Protein AF-A0A150KKK5-F1 (afdb_monomer_lite)

InterPro domains:
  IPR021328 Spore coat protein CotB-like [PF11155] (1-68)

Radius of gyration: 16.35 Å; chains: 1; bounding box: 42×24×42 Å

Secondary structure (DSSP, 8-state):
-GGGGGGS-S--HHHHHHHHHHHHHHHHHHHHHHHHHHHHHTT-S-SS--HHHHHHHHHHHHHHHHHHHHHSSPPPPS--TTPPPPP-

Organism: Heyndrickxia coagulans (NCBI:txid1398)

Structure (mmCIF, N/CA/C/O backbone):
data_AF-A0A150KKK5-F1
#
_entry.id   AF-A0A150KKK5-F1
#
loop_
_atom_site.group_PDB
_atom_site.id
_atom_site.type_symbol
_atom_site.label_atom_id
_atom_site.label_alt_id
_atom_site.label_comp_id
_atom_site.label_asym_id
_atom_site.label_entity_id
_atom_site.label_seq_id
_atom_site.pdbx_PDB_ins_code
_atom_site.Cartn_x
_atom_site.Cartn_y
_atom_site.Cartn_z
_atom_site.occupancy
_atom_site.B_iso_or_equiv
_atom_site.auth_seq_id
_atom_site.auth_comp_id
_atom_site.auth_asym_id
_atom_site.auth_atom_id
_atom_site.pdbx_PDB_model_num
ATOM 1 N N . MET A 1 1 ? 6.529 -10.890 -14.210 1.00 90.44 1 MET A N 1
ATOM 2 C CA . MET A 1 1 ? 7.522 -10.260 -15.119 1.00 90.44 1 MET A CA 1
ATOM 3 C C . MET A 1 1 ? 8.981 -10.637 -14.846 1.00 90.44 1 MET A C 1
ATOM 5 O O . MET A 1 1 ? 9.781 -10.530 -15.765 1.00 90.44 1 MET A O 1
ATOM 9 N N . ALA A 1 2 ? 9.340 -11.135 -13.653 1.00 96.75 2 ALA A N 1
ATOM 10 C CA . ALA A 1 2 ? 10.729 -11.446 -13.279 1.00 96.75 2 ALA A CA 1
ATOM 11 C C . ALA A 1 2 ? 11.519 -12.290 -14.307 1.00 96.75 2 ALA A C 1
ATOM 13 O O . ALA A 1 2 ? 12.687 -12.019 -14.564 1.00 96.75 2 ALA A O 1
ATOM 14 N N . GLY A 1 3 ? 10.883 -13.268 -14.963 1.00 98.00 3 GLY A N 1
ATOM 15 C CA . GLY A 1 3 ? 11.542 -14.087 -15.985 1.00 98.00 3 GLY A CA 1
ATOM 16 C C . GLY A 1 3 ? 12.036 -13.317 -17.220 1.00 98.00 3 GLY A C 1
ATOM 17 O O . GLY A 1 3 ? 13.015 -13.741 -17.833 1.00 98.00 3 GLY A O 1
ATOM 18 N N . PHE A 1 4 ? 11.407 -12.188 -17.572 1.00 97.81 4 PHE A N 1
ATOM 19 C CA . PHE A 1 4 ? 11.811 -11.350 -18.711 1.00 97.81 4 PHE A CA 1
ATOM 20 C C . PHE A 1 4 ? 13.106 -10.580 -18.440 1.00 97.81 4 PHE A C 1
ATOM 22 O O . PHE A 1 4 ? 13.843 -10.283 -19.377 1.00 97.81 4 PHE A O 1
ATOM 29 N N . LEU A 1 5 ? 13.455 -10.357 -17.169 1.00 97.38 5 LEU A N 1
ATOM 30 C CA . LEU A 1 5 ? 14.688 -9.666 -16.775 1.00 97.38 5 LEU A CA 1
ATOM 31 C C . LEU A 1 5 ? 15.957 -10.447 -17.163 1.00 97.38 5 LEU A C 1
ATOM 33 O O . LEU A 1 5 ? 17.029 -9.865 -17.300 1.00 97.38 5 LEU A O 1
ATOM 37 N N . ARG A 1 6 ? 15.845 -11.759 -17.432 1.00 98.19 6 ARG A N 1
ATOM 38 C CA . ARG A 1 6 ? 16.952 -12.583 -17.959 1.00 98.19 6 ARG A CA 1
ATOM 39 C C . ARG A 1 6 ? 17.456 -12.124 -19.331 1.00 98.19 6 ARG A C 1
ATOM 41 O O . ARG A 1 6 ? 18.583 -12.441 -19.690 1.00 98.19 6 ARG A O 1
ATOM 48 N N . THR A 1 7 ? 16.660 -11.347 -20.069 1.00 98.06 7 THR A N 1
ATOM 49 C CA . THR A 1 7 ? 17.077 -10.691 -21.324 1.00 98.06 7 THR A CA 1
ATOM 50 C C . THR A 1 7 ? 18.064 -9.537 -21.105 1.00 98.06 7 THR A C 1
ATOM 52 O O . THR A 1 7 ? 18.536 -8.953 -22.074 1.00 98.06 7 THR A O 1
ATOM 55 N N . ARG A 1 8 ? 18.383 -9.209 -19.840 1.00 96.56 8 ARG A N 1
ATOM 56 C CA . ARG A 1 8 ? 19.161 -8.038 -19.398 1.00 96.56 8 ARG A CA 1
ATOM 57 C C . ARG A 1 8 ? 18.476 -6.688 -19.635 1.00 96.56 8 ARG A C 1
ATOM 59 O O . ARG A 1 8 ? 19.087 -5.654 -19.385 1.00 96.56 8 ARG A O 1
ATOM 66 N N . LEU A 1 9 ? 17.204 -6.682 -20.034 1.00 97.38 9 LEU A N 1
ATOM 67 C CA . LEU A 1 9 ? 16.353 -5.497 -19.950 1.00 97.38 9 LEU A CA 1
ATOM 68 C C . LEU A 1 9 ? 15.798 -5.377 -18.527 1.00 97.38 9 LEU A C 1
ATOM 70 O O . LEU A 1 9 ? 14.968 -6.184 -18.110 1.00 97.38 9 LEU A O 1
ATOM 74 N N . SER A 1 10 ? 16.267 -4.375 -17.784 1.00 94.25 10 SER A N 1
ATOM 75 C CA . SER A 1 10 ? 15.810 -4.081 -16.418 1.00 94.25 10 SER A CA 1
ATOM 76 C C . SER A 1 10 ? 14.491 -3.307 -16.378 1.00 94.25 10 SER A C 1
ATOM 78 O O . SER A 1 10 ? 13.777 -3.364 -15.382 1.00 94.25 10 SER A O 1
ATOM 80 N N . THR A 1 11 ? 14.145 -2.611 -17.464 1.00 95.38 11 THR A N 1
ATOM 81 C CA . THR A 1 11 ? 12.885 -1.880 -17.612 1.00 95.38 11 THR A CA 1
ATOM 82 C 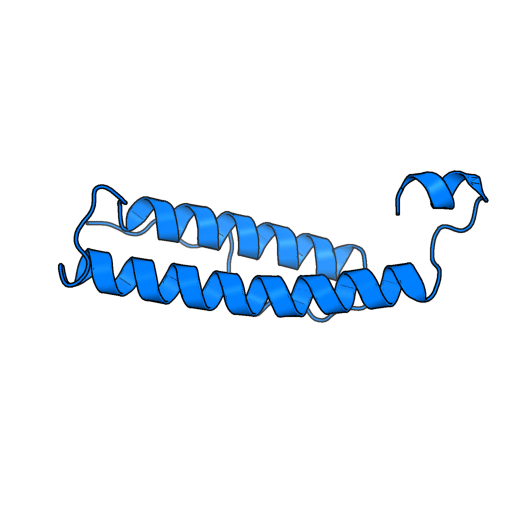C . THR A 1 11 ? 12.347 -2.017 -19.032 1.00 95.38 11 THR A C 1
ATOM 84 O O . THR A 1 11 ? 13.109 -2.103 -19.995 1.00 95.38 11 THR A O 1
ATOM 87 N N . PHE A 1 12 ? 11.026 -2.077 -19.163 1.00 97.44 12 PHE A N 1
ATOM 88 C CA . PHE A 1 12 ? 10.319 -2.153 -20.440 1.00 97.44 12 PHE A CA 1
ATOM 89 C C . PHE A 1 12 ? 8.869 -1.669 -20.261 1.00 97.44 12 PHE A C 1
ATOM 91 O O . PHE A 1 12 ? 8.350 -1.722 -19.143 1.00 97.44 12 PHE A O 1
ATOM 98 N N . PRO A 1 13 ? 8.183 -1.208 -21.327 1.00 97.56 13 PRO A N 1
ATOM 99 C CA . PRO A 1 13 ? 6.881 -0.542 -21.205 1.00 97.56 13 PRO A CA 1
ATOM 100 C C . PRO A 1 13 ? 5.817 -1.351 -20.458 1.00 97.56 13 PRO A C 1
ATOM 102 O O . PRO A 1 13 ? 5.104 -0.800 -19.624 1.00 97.56 13 PRO A O 1
ATOM 105 N N . ALA A 1 14 ? 5.755 -2.667 -20.685 1.00 98.19 14 ALA A N 1
ATOM 106 C CA . ALA A 1 14 ? 4.813 -3.523 -19.968 1.00 98.19 14 ALA A CA 1
ATOM 107 C C . ALA A 1 14 ? 5.079 -3.541 -18.450 1.00 98.19 14 ALA A C 1
ATOM 109 O O . ALA A 1 14 ? 4.125 -3.528 -17.681 1.00 98.19 14 ALA A O 1
ATOM 110 N N . LEU A 1 15 ? 6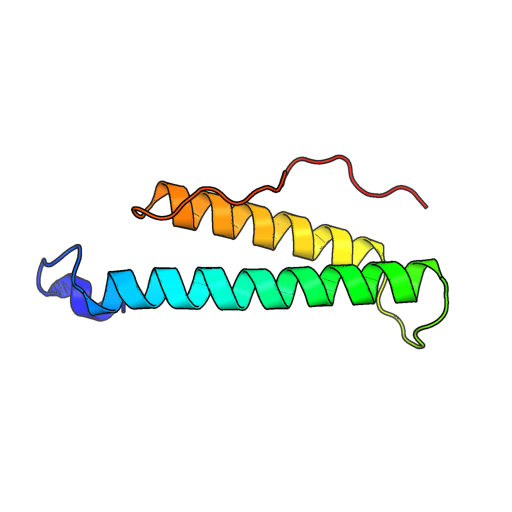.344 -3.499 -18.007 1.00 97.62 15 LEU A N 1
ATOM 111 C CA . LEU A 1 15 ? 6.688 -3.419 -16.581 1.00 97.62 15 LEU A CA 1
ATOM 112 C C . LEU A 1 15 ? 6.283 -2.082 -15.962 1.00 97.62 15 LEU A C 1
ATOM 114 O O . LEU A 1 15 ? 5.766 -2.069 -14.848 1.00 97.62 15 LEU A O 1
ATOM 118 N N . LYS A 1 16 ? 6.446 -0.974 -16.695 1.00 97.50 16 LYS A N 1
ATOM 119 C CA . LYS A 1 16 ? 5.963 0.338 -16.240 1.00 97.50 16 LYS A CA 1
ATOM 120 C C . LYS A 1 16 ? 4.438 0.348 -16.086 1.00 97.50 16 LYS A C 1
ATOM 122 O O . LYS A 1 16 ? 3.935 0.763 -15.047 1.00 97.50 16 LYS A O 1
ATOM 127 N N . LYS A 1 17 ? 3.712 -0.171 -17.083 1.00 98.00 17 LYS A N 1
ATOM 128 C CA . LYS A 1 17 ? 2.246 -0.282 -17.038 1.00 98.00 17 LYS A CA 1
ATOM 129 C C . LYS A 1 17 ? 1.776 -1.176 -15.887 1.00 98.00 17 LYS A C 1
ATOM 131 O O . LYS A 1 17 ? 0.870 -0.799 -15.159 1.00 98.00 17 LYS A O 1
ATOM 136 N N . PHE A 1 18 ? 2.452 -2.298 -15.661 1.00 97.81 18 PHE A N 1
ATOM 137 C CA . PHE A 1 18 ? 2.165 -3.182 -14.532 1.00 97.81 18 PHE A CA 1
ATOM 138 C C . PHE A 1 18 ? 2.274 -2.471 -13.177 1.00 97.81 18 PHE A C 1
ATOM 140 O O . PHE A 1 18 ? 1.400 -2.645 -12.336 1.00 97.81 18 PHE A O 1
ATOM 147 N N . GLY A 1 19 ? 3.295 -1.628 -12.977 1.00 97.19 19 GLY A N 1
ATOM 148 C CA . GLY A 1 19 ? 3.400 -0.805 -11.768 1.00 97.19 19 GLY A CA 1
ATOM 149 C C . GLY A 1 19 ? 2.239 0.185 -11.615 1.00 97.19 19 GLY A C 1
ATOM 150 O O . GLY A 1 19 ? 1.693 0.325 -10.525 1.00 97.19 19 GLY A O 1
ATOM 151 N N . GLN A 1 20 ? 1.821 0.836 -12.706 1.00 97.75 20 GLN A N 1
ATOM 152 C CA . GLN A 1 20 ? 0.669 1.750 -12.699 1.00 97.75 20 GLN A CA 1
ATOM 153 C C . GLN A 1 20 ? -0.637 1.031 -12.340 1.00 97.75 20 GLN A C 1
ATOM 155 O O . GLN A 1 20 ? -1.412 1.539 -11.535 1.00 97.75 20 GLN A O 1
ATOM 160 N N . ASP A 1 21 ? -0.864 -0.150 -12.918 1.00 98.38 21 ASP A N 1
ATOM 161 C CA . ASP A 1 21 ? -2.076 -0.940 -12.685 1.00 98.38 21 ASP A CA 1
ATOM 162 C C . ASP A 1 21 ? -2.147 -1.440 -11.242 1.00 98.38 21 ASP A C 1
ATOM 164 O O . ASP A 1 21 ? -3.193 -1.343 -10.607 1.00 98.38 21 ASP A O 1
ATOM 168 N N . ILE A 1 22 ? -1.014 -1.891 -10.693 1.00 97.62 22 ILE A N 1
ATOM 169 C CA . ILE A 1 22 ? -0.911 -2.233 -9.275 1.00 97.62 22 ILE A CA 1
ATOM 170 C C . ILE A 1 22 ? -1.239 -1.025 -8.406 1.00 97.62 22 ILE A C 1
ATOM 172 O O . ILE A 1 22 ? -2.038 -1.153 -7.490 1.00 97.62 22 ILE A O 1
ATOM 176 N N . SER A 1 23 ? -0.641 0.139 -8.674 1.00 97.00 23 SER A N 1
ATOM 177 C CA . SER A 1 23 ? -0.878 1.334 -7.857 1.00 97.00 23 SER A CA 1
ATOM 178 C C . SER A 1 23 ? -2.370 1.681 -7.772 1.00 97.00 23 SER A C 1
ATOM 180 O O . SER A 1 23 ? -2.884 1.966 -6.690 1.00 97.00 23 SER A O 1
ATOM 182 N N . LEU A 1 24 ? -3.089 1.564 -8.895 1.00 97.06 24 LEU A N 1
ATOM 183 C CA . LEU A 1 24 ? -4.536 1.762 -8.942 1.00 97.06 24 LEU A CA 1
ATOM 184 C C . LEU A 1 24 ? -5.304 0.699 -8.142 1.00 97.06 24 LEU A C 1
ATOM 186 O O . LEU A 1 24 ? -6.151 1.053 -7.325 1.00 97.06 24 LEU A O 1
ATOM 190 N N . GLU A 1 25 ? -5.011 -0.585 -8.354 1.00 98.44 25 GLU A N 1
ATOM 191 C CA . GLU A 1 25 ? -5.709 -1.682 -7.669 1.00 98.44 25 GLU A CA 1
ATOM 192 C C . GLU A 1 25 ? -5.506 -1.617 -6.150 1.00 98.44 25 GLU A C 1
ATOM 194 O O . GLU A 1 25 ? -6.442 -1.768 -5.369 1.00 98.44 25 GLU A O 1
ATOM 199 N N . MET A 1 26 ? -4.285 -1.301 -5.727 1.00 97.81 26 MET A N 1
ATOM 200 C CA . MET A 1 26 ? -3.935 -1.108 -4.326 1.00 97.81 26 MET A CA 1
ATOM 201 C C . MET A 1 26 ? -4.700 0.055 -3.696 1.00 97.81 26 MET A C 1
ATOM 203 O O . MET A 1 26 ? -5.163 -0.067 -2.567 1.00 97.81 26 MET A O 1
ATOM 207 N N . ALA A 1 27 ? -4.886 1.167 -4.415 1.00 96.00 27 ALA A N 1
ATOM 208 C CA . ALA A 1 27 ? -5.692 2.281 -3.922 1.00 96.00 27 ALA A CA 1
ATOM 209 C C . ALA A 1 27 ? -7.162 1.872 -3.711 1.00 96.00 27 ALA A C 1
ATOM 211 O O . ALA A 1 27 ? -7.766 2.235 -2.701 1.00 96.00 27 ALA A O 1
ATOM 212 N N . LEU A 1 28 ? -7.729 1.078 -4.626 1.00 98.12 28 LEU A N 1
ATOM 213 C CA . LEU A 1 28 ? -9.080 0.529 -4.474 1.00 98.12 28 LEU A CA 1
ATOM 214 C C . LEU A 1 28 ? -9.167 -0.428 -3.279 1.00 98.12 28 LEU A C 1
ATOM 216 O O . LEU A 1 28 ? -10.090 -0.323 -2.471 1.00 98.12 28 LEU A O 1
ATOM 220 N N . PHE A 1 29 ? -8.187 -1.317 -3.128 1.00 98.50 29 PHE A N 1
ATOM 221 C CA . PHE A 1 29 ? -8.141 -2.263 -2.019 1.00 98.50 29 PHE A CA 1
ATOM 222 C C . PHE A 1 29 ? -7.978 -1.570 -0.662 1.00 98.50 29 PHE A C 1
ATOM 224 O O . PHE A 1 29 ? -8.659 -1.923 0.298 1.00 98.50 29 PHE A O 1
ATOM 231 N N . MET A 1 30 ? -7.143 -0.534 -0.579 1.00 97.62 30 MET A N 1
ATOM 232 C CA . MET A 1 30 ? -6.989 0.263 0.637 1.00 97.62 30 MET A CA 1
ATOM 233 C C . MET A 1 30 ? -8.287 0.989 1.021 1.00 97.62 30 MET A C 1
ATOM 235 O O . MET A 1 30 ? -8.635 1.036 2.199 1.00 97.62 30 MET A O 1
ATOM 239 N N . ASN A 1 31 ? -9.054 1.493 0.049 1.00 97.94 31 ASN A N 1
ATOM 240 C CA . ASN A 1 31 ? -10.382 2.051 0.330 1.00 97.94 31 ASN A CA 1
ATOM 241 C C . ASN A 1 31 ? -11.340 0.987 0.882 1.00 97.94 31 ASN A C 1
ATOM 243 O O . ASN A 1 31 ? -12.057 1.254 1.843 1.00 97.94 31 ASN A O 1
ATOM 247 N N . PHE A 1 32 ? -11.312 -0.227 0.327 1.00 98.38 32 PHE A N 1
ATOM 248 C CA . PHE A 1 32 ? -12.100 -1.346 0.841 1.00 98.38 32 PHE A CA 1
ATOM 249 C C . PHE A 1 32 ? -11.701 -1.733 2.275 1.00 98.38 32 PHE A C 1
ATOM 251 O O . PHE A 1 32 ? -12.566 -1.952 3.120 1.00 98.38 32 PHE A O 1
ATOM 258 N N . LEU A 1 33 ? -10.402 -1.784 2.586 1.00 98.06 33 LEU A N 1
ATOM 259 C CA . LEU A 1 33 ? -9.933 -2.051 3.948 1.00 98.06 33 LEU A CA 1
ATOM 260 C C . LEU A 1 33 ? -10.399 -0.974 4.931 1.00 98.06 33 LEU A C 1
ATOM 262 O O . LEU A 1 33 ? -10.799 -1.316 6.041 1.00 98.06 33 LEU A O 1
ATOM 266 N N . HIS A 1 34 ? -10.380 0.297 4.523 1.00 96.88 34 HIS A N 1
ATOM 267 C CA . HIS A 1 34 ? -10.886 1.389 5.350 1.00 96.88 34 HIS A CA 1
ATOM 268 C C . HIS A 1 34 ? -12.401 1.276 5.585 1.00 96.88 34 HIS A C 1
ATOM 270 O O . HIS A 1 34 ? -12.850 1.403 6.719 1.00 96.88 34 HIS A O 1
ATOM 276 N N . GLU A 1 35 ? -13.187 0.949 4.556 1.00 98.19 35 GLU A N 1
ATOM 277 C CA . GLU A 1 35 ? -14.627 0.699 4.704 1.00 98.19 35 GLU A CA 1
ATOM 278 C C . GLU A 1 35 ? -14.904 -0.447 5.692 1.00 98.19 35 GLU A C 1
ATOM 280 O O . GLU A 1 35 ? -15.731 -0.315 6.594 1.00 98.19 35 GLU A O 1
ATOM 285 N N . ILE A 1 36 ? -14.175 -1.562 5.572 1.00 97.69 36 ILE A N 1
ATOM 286 C CA . ILE A 1 36 ? -14.309 -2.693 6.495 1.00 97.69 36 ILE A CA 1
ATOM 287 C C . ILE A 1 36 ? -13.867 -2.316 7.913 1.00 97.69 36 ILE A C 1
ATOM 289 O O . ILE A 1 36 ? -14.508 -2.749 8.867 1.00 97.69 36 ILE A O 1
ATOM 293 N N . GLU A 1 37 ? -12.805 -1.528 8.086 1.00 96.88 37 GLU A N 1
ATOM 294 C CA . GLU A 1 37 ? -12.388 -1.022 9.400 1.00 96.88 37 GLU A CA 1
ATOM 295 C C . GLU A 1 37 ? -13.528 -0.254 10.078 1.00 96.88 37 GLU A C 1
ATOM 297 O O . GLU A 1 37 ? -13.924 -0.609 11.192 1.00 96.88 37 GLU A O 1
ATOM 302 N N . GLU A 1 38 ? -14.111 0.720 9.375 1.00 96.50 38 GLU A N 1
ATOM 303 C CA . GLU A 1 38 ? -15.204 1.553 9.882 1.00 96.50 38 GLU A CA 1
ATOM 304 C C . GLU A 1 38 ? -16.448 0.721 10.211 1.00 96.50 38 GLU A C 1
ATOM 306 O O . GLU A 1 38 ? -16.952 0.800 11.330 1.00 96.50 38 GLU A O 1
ATOM 311 N N . LEU A 1 39 ? -16.887 -0.166 9.308 1.00 97.81 39 LEU A N 1
ATOM 312 C CA . LEU A 1 39 ? -18.039 -1.051 9.544 1.00 97.81 39 LEU A CA 1
ATOM 313 C C . LEU A 1 39 ? -17.841 -1.982 10.749 1.00 97.81 39 LEU A C 1
ATOM 315 O O . LEU A 1 39 ? -18.803 -2.434 11.381 1.00 97.81 39 LEU A O 1
ATOM 319 N N . ARG A 1 40 ? -16.590 -2.331 11.060 1.00 96.06 40 ARG A N 1
ATOM 320 C CA . ARG A 1 40 ? -16.257 -3.180 12.207 1.00 96.06 40 ARG A CA 1
ATOM 321 C C . ARG A 1 40 ? -16.150 -2.374 13.499 1.00 96.06 40 ARG A C 1
ATOM 323 O O . ARG A 1 40 ? -16.575 -2.891 14.531 1.00 96.06 40 ARG A O 1
ATOM 330 N N . LEU A 1 41 ? -15.677 -1.126 13.454 1.00 95.12 41 LEU A N 1
ATOM 331 C CA . LEU A 1 41 ? -15.706 -0.190 14.588 1.00 95.12 41 LEU A CA 1
ATOM 332 C C . LEU A 1 41 ? -17.142 0.2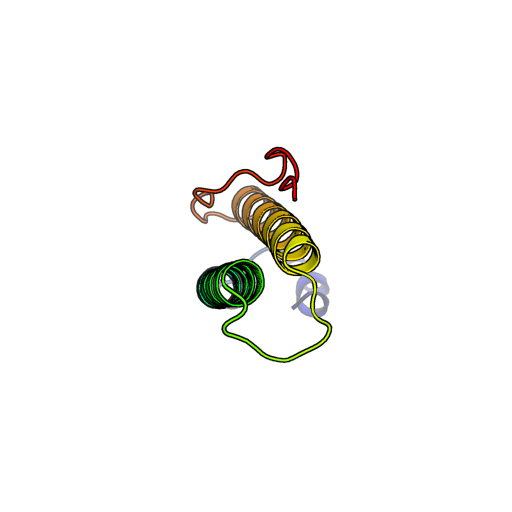23 14.949 1.00 95.12 41 LEU A C 1
ATOM 334 O O . LEU A 1 41 ? -17.501 0.237 16.129 1.00 95.12 41 LEU A O 1
ATOM 338 N N . SER A 1 42 ? -17.987 0.482 13.946 1.00 96.38 42 SER A N 1
ATOM 339 C CA . SER A 1 42 ? -19.396 0.867 14.110 1.00 96.38 42 SER A CA 1
ATOM 340 C C . SER A 1 42 ? -20.324 -0.304 14.460 1.00 96.38 42 SER A C 1
ATOM 342 O O . SER A 1 42 ? -21.479 -0.087 14.826 1.00 96.38 42 SER A O 1
ATOM 344 N N . LYS A 1 43 ? -19.818 -1.547 14.415 1.00 95.88 43 LYS A N 1
ATOM 345 C CA . LYS A 1 43 ? -20.577 -2.798 14.624 1.00 95.88 43 LYS A CA 1
ATOM 346 C C . LYS A 1 43 ? -21.676 -3.031 13.574 1.00 95.88 43 LYS A C 1
ATOM 348 O O . LYS A 1 43 ? -22.645 -3.738 13.848 1.00 95.88 43 LYS A O 1
ATOM 353 N N . GLU A 1 44 ? -21.513 -2.481 12.375 1.00 97.88 44 GLU A N 1
ATOM 354 C CA . GLU A 1 44 ? -22.459 -2.606 11.258 1.00 97.88 44 GLU A CA 1
ATOM 355 C C . GLU A 1 44 ? -22.175 -3.824 10.364 1.00 97.88 44 GLU A C 1
ATOM 357 O O . GLU A 1 44 ? -23.085 -4.339 9.715 1.00 97.88 44 GLU A O 1
ATOM 362 N N . ALA A 1 45 ? -20.946 -4.351 10.367 1.00 96.94 45 ALA A N 1
ATOM 363 C CA . ALA A 1 45 ? -20.611 -5.606 9.693 1.00 96.94 45 ALA A CA 1
ATOM 364 C C . ALA A 1 45 ? -20.600 -6.794 10.666 1.00 96.94 45 ALA A C 1
ATOM 366 O O . ALA A 1 45 ? -19.938 -6.755 11.705 1.00 96.94 45 ALA A O 1
ATOM 367 N N . LEU A 1 46 ? -21.260 -7.901 10.304 1.00 97.56 46 LEU A N 1
ATOM 368 C CA . LEU A 1 46 ? -21.187 -9.178 11.027 1.00 97.56 46 LEU A CA 1
ATOM 369 C C . LEU A 1 46 ? -19.928 -9.963 10.627 1.00 97.56 46 LEU A C 1
ATOM 371 O O . LEU A 1 46 ? -19.556 -10.001 9.459 1.00 97.56 46 LEU A O 1
ATOM 375 N N . GLY A 1 47 ? -19.287 -10.628 11.591 1.00 94.25 47 GLY A N 1
ATOM 376 C CA . GLY A 1 47 ? -18.095 -11.446 11.342 1.00 94.25 47 GLY A CA 1
ATOM 377 C C . GLY A 1 47 ? -17.093 -11.449 12.495 1.00 94.25 47 GLY A C 1
ATOM 378 O O . GLY A 1 47 ? -17.310 -10.818 13.531 1.00 94.25 47 GLY A O 1
ATOM 379 N N . SER A 1 48 ? -15.981 -12.159 12.302 1.00 95.31 48 SER A N 1
ATOM 380 C CA . SER A 1 48 ? -14.865 -12.266 13.257 1.00 95.31 48 SER A CA 1
ATOM 381 C C . SER A 1 48 ? -13.660 -11.396 12.886 1.00 95.31 48 SER A C 1
ATOM 383 O O . SER A 1 48 ? -12.638 -11.443 13.565 1.00 95.31 48 SER A O 1
ATOM 385 N N . PHE A 1 49 ? -13.754 -10.620 11.805 1.00 95.12 49 PHE A N 1
ATOM 386 C CA . PHE A 1 49 ? -12.668 -9.757 11.355 1.00 95.12 49 PHE A CA 1
ATOM 387 C C . PHE A 1 49 ? -12.464 -8.606 12.351 1.00 95.12 49 PHE A C 1
ATOM 389 O O . PHE A 1 49 ? -13.409 -7.889 12.677 1.00 95.12 49 PHE A O 1
ATOM 396 N N . ALA A 1 50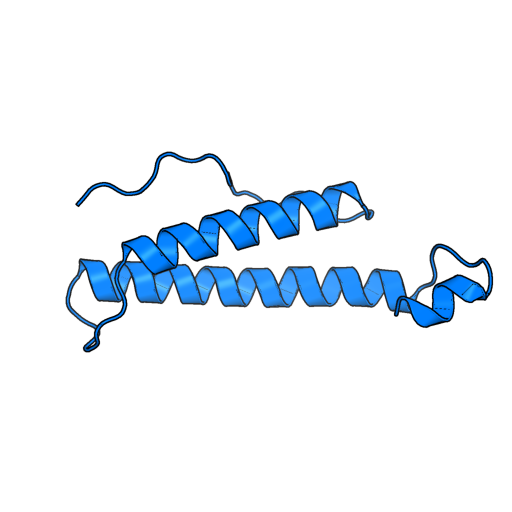 ? -11.263 -8.443 12.896 1.00 95.19 50 ALA A N 1
ATOM 397 C CA . ALA A 1 50 ? -10.989 -7.367 13.848 1.00 95.19 50 ALA A CA 1
ATOM 398 C C . ALA A 1 50 ? -10.710 -6.053 13.093 1.00 95.19 50 ALA A C 1
ATOM 400 O O . ALA A 1 50 ? -9.957 -6.107 12.118 1.00 95.19 50 ALA A O 1
ATOM 401 N N . PRO A 1 51 ? -11.210 -4.882 13.544 1.00 95.44 51 PRO A N 1
ATOM 402 C CA . PRO A 1 51 ? -10.812 -3.588 12.969 1.00 95.44 51 PRO A CA 1
ATOM 403 C C . PRO A 1 51 ? -9.289 -3.439 12.884 1.00 95.44 51 PRO A C 1
ATOM 405 O O . PRO A 1 51 ? -8.721 -3.022 11.883 1.00 95.44 51 PRO A O 1
ATOM 408 N N . LEU A 1 52 ? -8.611 -3.941 13.912 1.00 96.56 52 LEU A N 1
ATOM 409 C CA . LEU A 1 52 ? -7.164 -3.932 14.042 1.00 96.56 52 LEU A CA 1
ATOM 410 C C . LEU A 1 52 ? -6.417 -4.750 12.977 1.00 96.56 52 LEU A C 1
ATOM 412 O O . LEU A 1 52 ? -5.227 -4.530 12.749 1.00 96.56 52 LEU A O 1
ATOM 416 N N . MET A 1 53 ? -7.103 -5.702 12.338 1.00 97.19 53 MET A N 1
ATOM 417 C CA . MET A 1 53 ? -6.581 -6.427 11.183 1.00 97.19 53 MET A CA 1
ATOM 418 C C . MET A 1 53 ? -6.647 -5.560 9.921 1.00 97.19 53 MET A C 1
ATOM 420 O O . MET A 1 53 ? -5.673 -5.539 9.175 1.00 97.19 53 MET A O 1
ATOM 424 N N . ALA A 1 54 ? -7.724 -4.790 9.712 1.00 96.94 54 ALA A N 1
ATOM 425 C CA . ALA A 1 54 ? -7.777 -3.820 8.613 1.00 96.94 54 ALA A CA 1
ATOM 42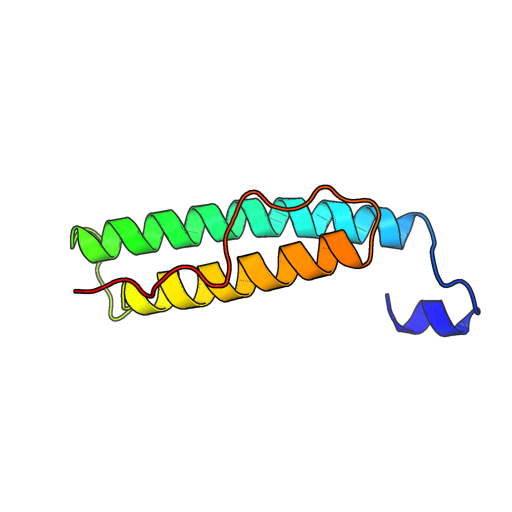6 C C . ALA A 1 54 ? -6.696 -2.741 8.771 1.00 96.94 54 ALA A C 1
ATOM 428 O O . ALA A 1 54 ? -5.970 -2.490 7.812 1.00 96.94 54 ALA A O 1
ATOM 429 N N . ASP A 1 55 ? -6.500 -2.187 9.976 1.00 96.75 55 ASP A N 1
ATOM 430 C CA . ASP A 1 55 ? -5.399 -1.244 10.246 1.00 96.75 55 ASP A CA 1
ATOM 431 C C . ASP A 1 55 ? -4.026 -1.845 9.894 1.00 96.75 55 ASP A C 1
ATOM 433 O O . ASP A 1 55 ? -3.170 -1.186 9.297 1.00 96.75 55 ASP A O 1
ATOM 437 N N . HIS A 1 56 ? -3.801 -3.107 10.271 1.00 97.31 56 HIS A N 1
ATOM 438 C CA . HIS A 1 56 ? -2.564 -3.818 9.963 1.00 97.31 56 HIS A CA 1
ATOM 439 C C . HIS A 1 56 ? -2.341 -3.967 8.462 1.00 97.31 56 HIS A C 1
ATOM 441 O O . HIS A 1 56 ? -1.280 -3.558 7.990 1.00 97.31 56 HIS A O 1
ATOM 447 N N . MET A 1 57 ? -3.333 -4.486 7.738 1.00 98.19 57 MET A N 1
ATOM 448 C CA . MET A 1 57 ? -3.263 -4.655 6.289 1.00 98.19 57 MET A CA 1
ATOM 449 C C . MET A 1 57 ? -3.037 -3.301 5.605 1.00 98.19 57 MET A C 1
ATOM 451 O O . MET A 1 57 ? -2.110 -3.162 4.817 1.00 98.19 57 MET A O 1
ATOM 455 N N . MET A 1 58 ? -3.763 -2.251 6.004 1.00 97.31 58 MET A N 1
ATOM 456 C CA . MET A 1 58 ? -3.587 -0.890 5.475 1.00 97.31 58 MET A CA 1
ATOM 457 C C . MET A 1 58 ? -2.154 -0.367 5.604 1.00 97.31 58 MET A C 1
ATOM 459 O O . MET A 1 58 ? -1.639 0.283 4.690 1.00 97.31 58 MET A O 1
ATOM 463 N N . ARG A 1 59 ? -1.488 -0.629 6.735 1.00 97.88 59 ARG A N 1
ATOM 464 C CA . ARG A 1 59 ? -0.088 -0.227 6.942 1.00 97.88 59 ARG A CA 1
ATOM 465 C C . ARG A 1 59 ? 0.876 -1.022 6.057 1.00 97.88 59 ARG A C 1
ATOM 467 O O . ARG A 1 59 ? 1.841 -0.434 5.568 1.00 97.88 59 ARG A O 1
ATOM 474 N N . GLU A 1 60 ? 0.617 -2.309 5.827 1.00 98.38 60 GLU A N 1
ATOM 475 C CA . GLU A 1 60 ? 1.405 -3.139 4.903 1.00 98.38 60 GLU A CA 1
ATOM 476 C C . GLU A 1 60 ? 1.248 -2.676 3.451 1.00 98.38 60 GLU A C 1
ATOM 478 O O . GLU A 1 60 ? 2.252 -2.465 2.767 1.00 98.38 60 GLU A O 1
ATOM 483 N N . GLU A 1 61 ? 0.020 -2.398 3.014 1.00 98.25 61 GLU A N 1
ATOM 484 C CA . GLU A 1 61 ? -0.242 -1.909 1.659 1.00 98.25 61 GLU A CA 1
ATOM 485 C C . GLU A 1 61 ? 0.354 -0.520 1.421 1.00 98.25 61 GLU A C 1
ATOM 487 O O . GLU A 1 61 ? 0.978 -0.258 0.389 1.00 98.25 61 GLU A O 1
ATOM 492 N N . CYS A 1 62 ? 0.264 0.359 2.421 1.00 98.06 62 CYS A N 1
ATOM 493 C CA . CYS A 1 62 ? 0.935 1.649 2.382 1.00 98.06 62 CYS A CA 1
ATOM 494 C C . CYS A 1 62 ? 2.461 1.499 2.243 1.00 98.06 62 CYS A C 1
ATOM 496 O O . CYS A 1 62 ? 3.095 2.217 1.464 1.00 98.06 62 CYS A O 1
ATOM 498 N N . T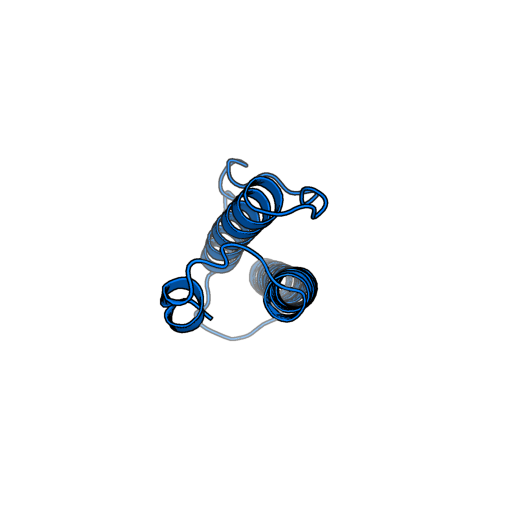YR A 1 63 ? 3.072 0.560 2.975 1.00 98.31 63 TYR A N 1
ATOM 499 C CA . TYR A 1 63 ? 4.505 0.283 2.859 1.00 98.31 63 TYR A CA 1
ATOM 500 C C . TYR A 1 63 ? 4.860 -0.232 1.461 1.00 98.31 63 TYR A C 1
ATOM 502 O O . TYR A 1 63 ? 5.819 0.247 0.852 1.00 98.31 63 TYR A O 1
ATOM 510 N N . TYR A 1 64 ? 4.069 -1.165 0.932 1.00 98.44 64 TYR A N 1
ATOM 511 C CA . TYR A 1 64 ? 4.257 -1.697 -0.410 1.00 98.44 64 TYR A CA 1
ATOM 512 C C . TYR A 1 64 ? 4.207 -0.594 -1.475 1.00 98.44 64 TYR A C 1
ATOM 514 O O . TYR A 1 64 ? 5.120 -0.506 -2.297 1.00 98.44 64 TYR A O 1
ATOM 522 N N . LEU A 1 65 ? 3.215 0.299 -1.422 1.00 98.12 65 LEU A N 1
ATOM 523 C CA . LEU A 1 65 ? 3.103 1.421 -2.358 1.00 98.12 65 LEU A CA 1
ATOM 524 C C . LEU A 1 65 ? 4.269 2.409 -2.248 1.00 98.12 65 LEU A C 1
ATOM 526 O O . LEU A 1 65 ? 4.753 2.889 -3.272 1.00 98.12 65 LEU A O 1
ATOM 530 N N . ASN A 1 66 ? 4.784 2.664 -1.040 1.00 97.88 66 ASN A N 1
ATOM 531 C CA . ASN A 1 66 ? 6.010 3.450 -0.868 1.00 97.88 66 ASN A CA 1
ATOM 532 C C . ASN A 1 66 ? 7.201 2.787 -1.584 1.00 97.88 66 ASN A C 1
ATOM 534 O O . ASN A 1 66 ? 7.962 3.463 -2.272 1.00 97.88 66 ASN A O 1
ATOM 538 N N . LYS A 1 67 ? 7.347 1.460 -1.473 1.00 98.31 67 LYS A N 1
ATOM 539 C CA . LYS A 1 67 ? 8.412 0.705 -2.160 1.00 98.31 67 LYS A CA 1
ATOM 540 C C . LYS A 1 67 ? 8.212 0.613 -3.666 1.00 98.31 67 LYS A C 1
ATOM 542 O O . LYS A 1 67 ? 9.189 0.607 -4.419 1.00 98.31 67 LYS A O 1
ATOM 547 N N . LEU A 1 68 ? 6.967 0.576 -4.119 1.00 97.69 68 LEU A N 1
ATOM 548 C CA . LEU A 1 68 ? 6.644 0.643 -5.534 1.00 97.69 68 LEU A CA 1
ATOM 549 C C . LEU A 1 68 ? 7.035 2.009 -6.111 1.00 97.69 68 LEU A C 1
ATOM 551 O O . LEU A 1 68 ? 7.711 2.046 -7.134 1.00 97.69 68 LEU A O 1
ATOM 555 N N . ALA A 1 69 ? 6.696 3.110 -5.436 1.00 97.38 69 ALA A N 1
ATOM 556 C CA . ALA A 1 69 ? 7.109 4.457 -5.833 1.00 97.38 69 ALA A CA 1
ATOM 557 C C . ALA A 1 69 ? 8.641 4.618 -5.818 1.00 97.38 69 ALA A C 1
ATOM 559 O O . ALA A 1 69 ? 9.210 5.078 -6.798 1.00 97.38 69 ALA A O 1
ATOM 560 N N . GLU A 1 70 ? 9.328 4.145 -4.771 1.00 97.19 70 GLU A N 1
ATOM 561 C CA . GLU A 1 70 ? 10.798 4.196 -4.662 1.00 97.19 70 GLU A CA 1
ATOM 562 C C . GLU A 1 70 ? 11.514 3.446 -5.803 1.00 97.19 70 GLU A C 1
ATOM 564 O O . GLU A 1 70 ? 12.569 3.872 -6.271 1.00 97.19 70 GLU A O 1
ATOM 569 N N . SER A 1 71 ? 10.952 2.322 -6.257 1.00 95.44 71 SER A N 1
ATOM 570 C CA . SER A 1 71 ? 11.547 1.478 -7.306 1.00 95.44 71 SER A CA 1
ATOM 571 C C . SER A 1 71 ? 11.092 1.819 -8.729 1.00 95.44 71 SER A C 1
ATOM 573 O O . SER A 1 71 ? 11.557 1.197 -9.689 1.00 95.44 71 SER A O 1
ATOM 575 N N . THR A 1 72 ? 10.190 2.790 -8.888 1.00 94.75 72 THR A N 1
ATOM 576 C CA . THR A 1 72 ? 9.617 3.191 -10.178 1.00 94.75 72 THR A CA 1
ATOM 577 C C . THR A 1 72 ? 9.597 4.719 -10.319 1.00 94.75 72 THR A C 1
ATOM 579 O O . THR A 1 72 ? 10.224 5.438 -9.555 1.00 94.75 72 THR A O 1
ATOM 582 N N . GLU A 1 73 ? 8.924 5.231 -11.349 1.00 93.50 73 GLU A N 1
ATOM 583 C CA . GLU A 1 73 ? 8.729 6.673 -11.581 1.00 93.50 73 GLU A CA 1
ATOM 584 C C . GLU A 1 73 ? 7.338 7.133 -11.086 1.00 93.50 73 GLU A C 1
ATOM 586 O O . GLU A 1 73 ? 6.824 8.153 -11.540 1.00 93.50 73 GLU A O 1
ATOM 591 N N . LEU A 1 74 ? 6.681 6.343 -10.227 1.00 96.19 74 LEU A N 1
ATOM 592 C CA . LEU A 1 74 ? 5.344 6.642 -9.710 1.00 96.19 74 LEU A CA 1
ATOM 593 C C . LEU A 1 74 ? 5.397 7.629 -8.541 1.00 96.19 74 LEU A C 1
ATOM 595 O O . LEU A 1 74 ? 6.386 7.714 -7.815 1.00 96.19 74 LEU A O 1
ATOM 599 N N . GLU A 1 75 ? 4.299 8.354 -8.345 1.00 96.25 75 GLU A N 1
ATOM 600 C CA . GLU A 1 75 ? 4.139 9.242 -7.197 1.00 96.25 75 GLU A CA 1
ATOM 601 C C . GLU A 1 75 ? 4.058 8.449 -5.888 1.00 96.25 75 GLU A C 1
ATOM 603 O O . GLU A 1 75 ? 3.515 7.341 -5.837 1.00 96.25 75 GLU A O 1
ATOM 608 N N . TYR A 1 76 ? 4.591 9.034 -4.815 1.00 96.88 76 TYR A N 1
ATOM 609 C CA . TYR A 1 76 ? 4.487 8.451 -3.482 1.00 96.88 76 TYR A CA 1
ATOM 610 C C . TYR A 1 76 ? 3.032 8.474 -2.997 1.00 96.88 76 TYR A C 1
ATOM 612 O O . TYR A 1 76 ? 2.337 9.476 -3.188 1.00 96.88 76 TYR A O 1
ATOM 620 N N . PRO A 1 77 ? 2.565 7.405 -2.330 1.00 96.31 77 PRO A N 1
ATOM 621 C CA . PRO A 1 77 ? 1.216 7.375 -1.790 1.00 96.31 77 PRO A CA 1
ATOM 622 C C . PRO A 1 77 ? 1.078 8.373 -0.631 1.00 96.31 77 PRO A C 1
ATOM 624 O O . PRO A 1 77 ? 1.987 8.538 0.184 1.00 96.31 77 PRO A O 1
ATOM 627 N N . ASN A 1 78 ? -0.092 8.998 -0.502 1.00 95.62 78 ASN A N 1
ATOM 628 C CA . ASN A 1 78 ? -0.408 9.870 0.631 1.00 95.62 78 ASN A CA 1
ATOM 629 C C . ASN A 1 78 ? -0.853 9.050 1.857 1.00 95.62 78 ASN A C 1
ATOM 631 O O . ASN A 1 78 ? -2.015 9.078 2.259 1.00 95.62 78 ASN A O 1
ATOM 635 N N . CYS A 1 79 ? 0.059 8.260 2.421 1.00 95.38 79 CYS A N 1
ATOM 636 C CA . CYS A 1 79 ? -0.203 7.422 3.589 1.00 95.38 79 CYS A CA 1
ATOM 637 C C . CYS A 1 79 ? 1.064 7.252 4.445 1.00 95.38 79 CYS A C 1
ATOM 639 O O . CYS A 1 79 ? 2.184 7.411 3.962 1.00 95.38 79 CYS A O 1
ATOM 641 N N . ASN A 1 80 ? 0.895 6.904 5.727 1.00 96.88 80 ASN A N 1
ATOM 642 C CA . ASN A 1 80 ? 2.006 6.641 6.646 1.00 96.88 80 ASN A CA 1
ATOM 643 C C . ASN A 1 80 ? 1.981 5.178 7.131 1.00 96.88 80 ASN A C 1
ATOM 645 O O . ASN A 1 80 ? 1.119 4.834 7.947 1.00 96.88 80 ASN A O 1
ATOM 649 N N . PRO A 1 81 ? 2.934 4.324 6.709 1.00 97.25 81 PRO A N 1
ATOM 650 C CA . PRO A 1 81 ? 2.964 2.922 7.128 1.00 97.25 81 PRO A CA 1
ATOM 651 C C . PRO A 1 81 ? 3.384 2.747 8.597 1.00 97.25 81 PRO A C 1
ATOM 653 O O . PRO A 1 81 ? 3.094 1.721 9.208 1.00 97.25 81 PRO A O 1
ATOM 656 N N . ALA A 1 82 ? 4.036 3.754 9.185 1.00 96.44 82 ALA A N 1
ATOM 657 C CA . ALA A 1 82 ? 4.487 3.776 10.574 1.00 96.44 82 ALA A CA 1
ATOM 658 C C . ALA A 1 82 ? 3.539 4.562 11.499 1.00 96.44 82 ALA A C 1
ATOM 660 O O . ALA A 1 82 ? 3.928 4.915 12.615 1.00 96.44 82 ALA A O 1
ATOM 661 N N . LYS A 1 83 ? 2.307 4.867 11.053 1.00 95.12 83 LYS A N 1
ATOM 662 C CA . LYS A 1 83 ? 1.309 5.507 11.920 1.00 95.12 83 LYS A CA 1
ATOM 663 C C . LYS A 1 83 ? 1.081 4.653 13.183 1.00 95.12 83 LYS A C 1
ATOM 665 O O . LYS A 1 83 ? 1.161 3.422 13.098 1.00 95.12 83 LYS A O 1
ATOM 670 N N . PRO A 1 84 ? 0.788 5.270 14.344 1.00 95.00 84 PRO A N 1
ATOM 671 C CA . PRO A 1 84 ? 0.431 4.521 15.540 1.00 95.00 84 PRO A CA 1
ATOM 672 C C . PRO A 1 84 ? -0.724 3.556 15.265 1.00 95.00 84 PRO A C 1
ATOM 674 O O . PRO A 1 84 ? -1.671 3.895 14.555 1.00 95.00 84 PRO A O 1
ATOM 677 N N . ARG A 1 85 ? -0.625 2.356 15.838 1.00 93.19 85 ARG A N 1
ATOM 678 C CA . ARG A 1 85 ? -1.682 1.344 15.791 1.00 93.19 85 ARG A CA 1
ATOM 679 C C . ARG A 1 85 ? -2.957 1.904 16.426 1.00 93.19 85 ARG A C 1
ATOM 681 O O . ARG A 1 85 ? -2.876 2.552 17.472 1.00 93.19 85 ARG A O 1
ATOM 688 N N . LEU A 1 86 ? -4.106 1.610 15.818 1.00 90.44 86 LEU A N 1
ATOM 689 C CA . LEU A 1 86 ? -5.413 1.955 16.374 1.00 90.44 86 LEU A CA 1
ATOM 690 C C . LEU A 1 86 ? -5.566 1.376 17.794 1.00 90.44 86 LEU A C 1
ATOM 692 O O . LEU A 1 86 ? -5.164 0.239 18.056 1.00 90.44 86 LEU A O 1
ATOM 696 N N . GLN A 1 87 ? -6.096 2.185 18.710 1.00 85.19 87 GLN A N 1
ATOM 697 C CA . GLN A 1 87 ? -6.399 1.782 20.084 1.00 85.19 87 GLN A CA 1
ATOM 698 C C . GLN A 1 87 ? -7.911 1.575 20.204 1.00 85.19 87 GLN A C 1
ATOM 700 O O . GLN A 1 87 ? -8.671 2.373 19.657 1.00 85.19 87 GLN A O 1
ATOM 705 N N . GLU A 1 88 ? -8.313 0.485 20.859 1.00 60.78 88 GLU A N 1
ATOM 706 C CA . GLU A 1 88 ? -9.720 0.146 21.134 1.00 60.78 88 GLU A CA 1
ATOM 707 C C . GLU A 1 88 ? -10.291 0.948 22.309 1.00 60.78 88 GLU A C 1
ATOM 709 O O . GLU A 1 88 ? -9.536 1.196 23.281 1.00 60.78 88 GLU A O 1
#

pLDDT: mean 96.27, std 4.29, range [60.78, 98.5]

Sequence (88 aa):
MAGFLRTRLSTFPALKKFGQDISLEMALFMNFLHEIEELRLSKEALGSFAPLMADHMMREECYYLNKLAESTELEYPNCNPAKPRLQE

Foldseek 3Di:
DVVVCVVVPPDDPVVQVVLVVLLVVLVVVLVVLVVVLVCQVVVVDDDDDHSQVSLLVNLVSLVVQQVSVVVHVDDRDPDHSPPDRDDD